Protein AF-A0A2E1X107-F1 (afdb_monomer)

Radius of gyration: 30.98 Å; Cα contacts (8 Å, |Δi|>4): 30; chains: 1; bounding box: 81×32×70 Å

Mean predicted aligned error: 21.13 Å

Sequence (113 aa):
MTQYQRNKKIGVELRTLLALILIANLCGCNLPQREDLAPATIEETLDVLSEEVVFIDKGARATPHLTPRGRYSDKFPDTVLTDHLGRKHRFYSDLVKDRIVAIQFFYTTCSGI

pLDDT: mean 70.32, std 19.81, range [35.53, 98.44]

Secondary structure (DSSP, 8-state):
--HHHHHHHHHHHHHHHHHHHHHHHHH------------------------------TT------SS-S--GGGS---PEEE-TTS-EEEIIIIIITTS--------SS----

Foldseek 3Di:
DPPVVVVVVVVVVVVVVVVVVVCCVVVVDPDPDDDDDDDDDDPDDDPPDDDDPPPPPPVPPPDPDPDPPPDPVNDDAQDWDADPVRDTHGPPPGPNPPDDDDDDDDDPDDPDD

Solvent-accessible surface area (backbone atoms only — not comparable to full-atom values): 7968 Å² total; per-residue (Å²): 133,67,66,65,58,51,56,52,49,53,55,49,53,54,51,51,52,54,49,52,52,51,48,56,65,72,61,65,68,68,77,80,81,73,91,75,82,84,81,79,90,72,90,77,79,84,76,87,74,84,75,82,76,80,79,75,61,85,80,73,63,74,77,76,74,92,59,88,64,77,52,74,87,79,50,80,65,69,47,78,42,70,50,100,85,69,49,78,44,38,45,26,76,72,68,40,59,98,52,92,78,87,88,84,90,83,74,100,69,83,84,76,132

Structure (mmCIF, N/CA/C/O backbone):
data_AF-A0A2E1X107-F1
#
_entry.id   AF-A0A2E1X107-F1
#
loop_
_atom_site.group_PDB
_atom_site.id
_atom_site.type_symbol
_atom_site.label_atom_id
_atom_site.label_alt_id
_atom_site.label_comp_id
_atom_site.label_asym_id
_atom_site.label_entity_id
_atom_site.label_seq_id
_atom_site.pdbx_PDB_ins_code
_atom_site.Cartn_x
_atom_site.Cartn_y
_atom_site.Cartn_z
_atom_site.occupancy
_atom_site.B_iso_or_equiv
_atom_site.auth_seq_id
_atom_site.auth_comp_id
_atom_site.auth_asym_id
_atom_site.auth_atom_id
_atom_site.pdbx_PDB_model_num
ATOM 1 N N . MET A 1 1 ? 52.329 -10.874 34.979 1.00 52.78 1 MET A N 1
ATOM 2 C CA . MET A 1 1 ? 52.687 -9.705 34.133 1.00 52.78 1 MET A CA 1
ATOM 3 C C . MET A 1 1 ? 51.930 -9.626 32.789 1.00 52.78 1 MET A C 1
ATOM 5 O O . MET A 1 1 ? 52.303 -8.833 31.938 1.00 52.78 1 MET A O 1
ATOM 9 N N . THR A 1 2 ? 50.837 -10.372 32.574 1.00 55.94 2 THR A N 1
ATOM 10 C CA . THR A 1 2 ? 50.151 -10.483 31.260 1.00 55.94 2 THR A CA 1
ATOM 11 C C . THR A 1 2 ? 48.825 -9.707 31.141 1.00 55.94 2 THR A C 1
ATOM 13 O O . THR A 1 2 ? 48.387 -9.430 30.029 1.00 55.94 2 THR A O 1
ATOM 16 N N . GLN A 1 3 ? 48.203 -9.295 32.255 1.00 54.94 3 GLN A N 1
ATOM 17 C CA . GLN A 1 3 ? 46.949 -8.511 32.277 1.00 54.94 3 GLN A CA 1
ATOM 18 C C . GLN A 1 3 ? 47.155 -7.028 31.896 1.00 54.94 3 GLN A C 1
ATOM 20 O O . GLN A 1 3 ? 46.373 -6.465 31.133 1.00 54.94 3 GLN A O 1
ATOM 25 N N . TYR A 1 4 ? 48.250 -6.401 32.349 1.00 53.16 4 TYR A N 1
ATOM 26 C CA . TYR A 1 4 ? 48.545 -4.986 32.067 1.00 53.16 4 TYR A CA 1
ATOM 27 C C . TYR A 1 4 ? 48.778 -4.718 30.572 1.00 53.16 4 TYR A C 1
ATOM 29 O O . TYR A 1 4 ? 48.288 -3.733 30.026 1.00 53.16 4 TYR A O 1
ATOM 37 N N . GLN A 1 5 ? 49.456 -5.644 29.885 1.00 54.50 5 GLN A N 1
ATOM 38 C CA . GLN A 1 5 ? 49.697 -5.547 28.443 1.00 54.50 5 GLN A CA 1
ATOM 39 C C . GLN A 1 5 ? 48.403 -5.677 27.628 1.00 54.50 5 GLN A C 1
ATOM 41 O O . GLN A 1 5 ? 48.278 -5.054 26.579 1.00 54.50 5 GLN A O 1
ATOM 46 N N . ARG A 1 6 ? 47.411 -6.429 28.126 1.00 55.72 6 ARG A N 1
ATOM 47 C CA . ARG A 1 6 ? 46.113 -6.607 27.462 1.00 55.72 6 ARG A CA 1
ATOM 48 C C . ARG A 1 6 ? 45.257 -5.338 27.552 1.00 55.72 6 ARG A C 1
ATOM 50 O O . ARG A 1 6 ? 44.766 -4.878 26.527 1.00 55.72 6 ARG A O 1
ATOM 57 N N . ASN A 1 7 ? 45.176 -4.712 28.730 1.00 54.81 7 ASN A N 1
ATOM 58 C CA . ASN A 1 7 ? 44.459 -3.439 28.911 1.00 54.81 7 ASN A CA 1
ATOM 59 C C . ASN A 1 7 ? 45.148 -2.266 28.202 1.00 54.81 7 ASN A C 1
ATOM 61 O O . ASN A 1 7 ? 44.474 -1.415 27.625 1.00 54.81 7 ASN A O 1
ATOM 65 N N . LYS A 1 8 ? 46.487 -2.250 28.171 1.00 58.25 8 LYS A N 1
ATOM 66 C CA . LYS A 1 8 ? 47.246 -1.267 27.387 1.00 58.25 8 LYS A CA 1
ATOM 67 C C . LYS A 1 8 ? 46.986 -1.428 25.885 1.00 58.25 8 LYS A C 1
ATOM 69 O O . LYS A 1 8 ? 46.782 -0.429 25.206 1.00 58.25 8 LYS A O 1
ATOM 74 N N . LYS A 1 9 ? 46.925 -2.668 25.382 1.00 59.44 9 LYS A N 1
ATOM 75 C CA . LYS A 1 9 ? 46.620 -2.965 23.973 1.00 59.44 9 LYS A CA 1
ATOM 76 C C . LYS A 1 9 ? 45.195 -2.543 23.593 1.00 59.44 9 LYS A C 1
ATOM 78 O O . LYS A 1 9 ? 45.028 -1.865 22.592 1.00 59.44 9 LYS A O 1
ATOM 83 N N . ILE A 1 10 ? 44.199 -2.821 24.438 1.00 66.06 10 ILE A N 1
ATOM 84 C CA . ILE A 1 10 ? 42.798 -2.402 24.220 1.00 66.06 10 ILE A CA 1
ATOM 85 C C . ILE A 1 10 ? 42.658 -0.870 24.233 1.00 66.06 10 ILE A C 1
ATOM 87 O O . ILE A 1 10 ? 41.948 -0.306 23.404 1.00 66.06 10 ILE A O 1
ATOM 91 N N . GLY A 1 11 ? 43.374 -0.178 25.127 1.00 67.50 11 GLY A N 1
ATOM 92 C CA . GLY A 1 11 ? 43.379 1.287 25.169 1.00 67.50 11 GLY A CA 1
ATOM 93 C C . GLY A 1 11 ? 44.037 1.943 23.947 1.00 67.50 11 GLY A C 1
ATOM 94 O O . GLY A 1 11 ? 43.622 3.029 23.545 1.00 67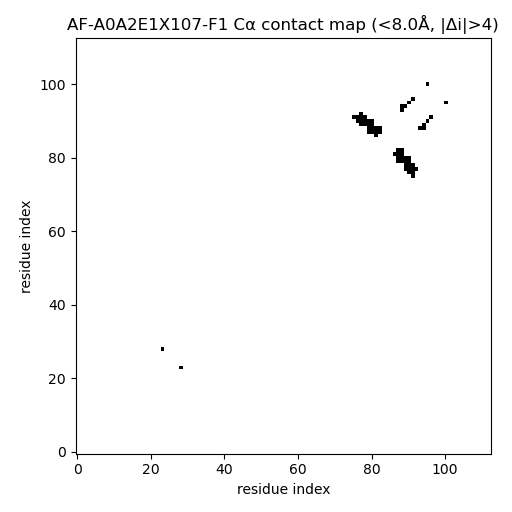.50 11 GLY A O 1
ATOM 95 N N . VAL A 1 12 ? 45.038 1.296 23.341 1.00 73.38 12 VAL A N 1
ATOM 96 C CA . VAL A 1 12 ? 45.702 1.769 22.111 1.00 73.38 12 VAL A CA 1
ATOM 97 C C . VAL A 1 12 ? 44.831 1.516 20.877 1.00 73.38 12 VAL A C 1
ATOM 99 O O . VAL A 1 12 ? 44.681 2.418 20.055 1.00 73.38 12 VAL A O 1
ATOM 102 N N . GLU A 1 13 ? 44.196 0.347 20.783 1.00 74.31 13 GLU A N 1
ATOM 103 C CA . GLU A 1 13 ? 43.239 0.006 19.715 1.00 74.31 13 GLU A CA 1
ATOM 104 C C . GLU A 1 13 ? 42.022 0.948 19.721 1.00 74.31 13 GLU A C 1
ATOM 106 O O . GLU A 1 13 ? 41.613 1.465 18.686 1.00 74.31 13 GLU A O 1
ATOM 111 N N . LEU A 1 14 ? 41.484 1.276 20.902 1.00 81.19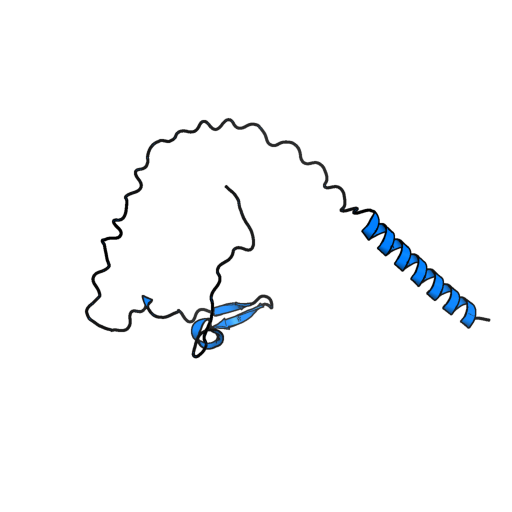 14 LEU A N 1
ATOM 112 C CA . LEU A 1 14 ? 40.335 2.179 21.006 1.00 81.19 14 LEU A CA 1
ATOM 113 C C . LEU A 1 14 ? 40.682 3.623 20.601 1.00 81.19 14 LEU A C 1
ATOM 115 O O . LEU A 1 14 ? 39.883 4.293 19.951 1.00 81.19 14 LEU A O 1
ATOM 119 N N . ARG A 1 15 ? 41.882 4.104 20.954 1.00 82.44 15 ARG A N 1
ATOM 120 C CA . ARG A 1 15 ? 42.354 5.449 20.576 1.00 82.44 15 ARG A CA 1
ATOM 121 C C . ARG A 1 15 ? 42.688 5.556 19.089 1.00 82.44 15 ARG A C 1
ATOM 123 O O . ARG A 1 15 ? 42.410 6.590 18.490 1.00 82.44 15 ARG A O 1
ATOM 130 N N . THR A 1 16 ? 43.257 4.506 18.499 1.00 82.19 16 THR A N 1
ATOM 131 C CA . THR A 1 16 ? 43.557 4.458 17.058 1.00 82.19 16 THR A CA 1
ATOM 132 C C . THR A 1 16 ? 42.282 4.390 16.217 1.00 82.19 16 THR A C 1
ATOM 134 O O . THR A 1 16 ? 42.166 5.147 15.256 1.00 82.19 16 THR A O 1
ATOM 137 N N . LEU A 1 17 ? 41.281 3.601 16.625 1.00 82.38 17 LEU A N 1
ATOM 138 C CA . LEU A 1 17 ? 39.956 3.585 15.988 1.00 82.38 17 LEU A CA 1
ATOM 139 C C . LEU A 1 17 ? 39.244 4.941 16.069 1.00 82.38 17 LEU A C 1
ATOM 141 O O . LEU A 1 17 ? 38.750 5.433 15.056 1.00 82.38 17 LEU A O 1
ATOM 145 N N . LEU A 1 18 ? 39.230 5.577 17.247 1.00 83.56 18 LEU A N 1
ATOM 146 C CA . LEU A 1 18 ? 38.643 6.913 17.419 1.00 83.56 18 LEU A CA 1
ATOM 147 C C . LEU A 1 18 ? 39.330 7.964 16.537 1.00 83.56 18 LEU A C 1
ATOM 149 O O . LEU A 1 18 ? 38.647 8.784 15.927 1.00 83.56 18 LEU A O 1
ATOM 153 N N . ALA A 1 19 ? 40.661 7.918 16.428 1.00 84.69 19 ALA A N 1
ATOM 154 C CA . ALA A 1 19 ? 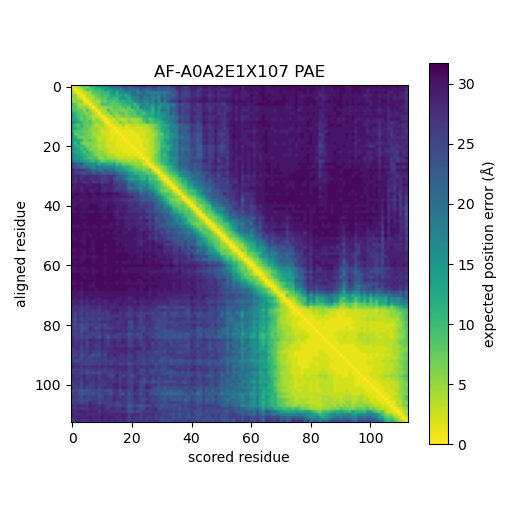41.414 8.822 15.563 1.00 84.69 19 ALA A CA 1
ATOM 155 C C . ALA A 1 19 ? 41.099 8.599 14.073 1.00 84.69 19 ALA A C 1
ATOM 157 O O . ALA A 1 19 ? 40.892 9.569 13.349 1.00 84.69 19 ALA A O 1
ATOM 158 N N . LEU A 1 20 ? 40.997 7.344 13.618 1.00 80.44 20 LEU A N 1
ATOM 159 C CA . LEU A 1 20 ? 40.638 7.019 12.231 1.00 80.44 20 LEU A CA 1
ATOM 160 C C . LEU A 1 20 ? 39.228 7.498 11.864 1.00 80.44 20 LEU A C 1
ATOM 162 O O . LEU A 1 20 ? 39.037 8.071 10.793 1.00 80.44 20 LEU A O 1
ATOM 166 N N . ILE A 1 21 ? 38.255 7.323 12.763 1.00 81.12 21 ILE A N 1
ATOM 167 C CA . ILE A 1 21 ? 36.881 7.805 12.560 1.00 81.12 21 ILE A CA 1
ATOM 168 C C . ILE A 1 21 ? 36.859 9.337 12.478 1.00 81.12 21 ILE A C 1
ATOM 170 O O . ILE A 1 21 ? 36.210 9.895 11.595 1.00 81.12 21 ILE A O 1
ATOM 174 N N . LEU A 1 22 ? 37.592 10.031 13.355 1.00 79.50 22 LEU A N 1
ATOM 175 C CA . LEU A 1 22 ? 37.716 11.492 13.312 1.00 79.50 22 LEU A CA 1
ATOM 176 C C . LEU A 1 22 ? 38.342 11.978 11.999 1.00 79.50 22 LEU A C 1
ATOM 178 O O . LEU A 1 22 ? 37.824 12.914 11.397 1.00 79.50 22 LEU A O 1
ATOM 182 N N . ILE A 1 23 ? 39.402 11.320 11.521 1.00 79.69 23 ILE A N 1
ATOM 183 C CA . ILE A 1 23 ? 40.051 11.657 10.247 1.00 79.69 23 ILE A CA 1
ATOM 184 C C . ILE A 1 23 ? 39.097 11.428 9.069 1.00 79.69 23 ILE A C 1
ATOM 186 O O . ILE A 1 23 ? 38.996 12.296 8.209 1.00 79.69 23 ILE A O 1
ATOM 190 N N . ALA A 1 24 ? 38.347 10.323 9.042 1.00 73.00 24 ALA A N 1
ATOM 191 C CA . ALA A 1 24 ? 37.377 10.055 7.978 1.00 73.00 24 ALA A CA 1
ATOM 192 C C . ALA A 1 24 ? 36.263 11.119 7.915 1.00 73.00 24 ALA A C 1
ATOM 194 O O . ALA A 1 24 ? 35.873 11.536 6.826 1.00 73.00 24 ALA A O 1
ATOM 195 N N . ASN A 1 25 ? 35.797 11.601 9.073 1.00 69.25 25 ASN A N 1
ATOM 196 C CA . ASN A 1 25 ? 34.760 12.634 9.148 1.00 69.25 25 ASN A CA 1
ATOM 197 C C . ASN A 1 25 ? 35.289 14.049 8.847 1.00 69.25 25 ASN A C 1
ATOM 199 O O . ASN A 1 25 ? 34.579 14.838 8.233 1.00 69.25 25 ASN A O 1
ATOM 203 N N . LEU A 1 26 ? 36.525 14.378 9.244 1.00 70.06 26 LEU A N 1
ATOM 204 C CA . LEU A 1 26 ? 37.138 15.694 9.000 1.00 70.06 26 LEU A CA 1
ATOM 205 C C . LEU A 1 26 ? 37.718 15.837 7.584 1.00 70.06 26 LEU A C 1
ATOM 207 O O . LEU A 1 26 ? 37.732 16.938 7.045 1.00 70.06 26 LEU A O 1
ATOM 211 N N . CYS A 1 27 ? 38.184 14.742 6.976 1.00 56.19 27 CYS A N 1
ATOM 212 C CA . CYS A 1 27 ? 38.714 14.736 5.608 1.00 56.19 27 CYS A CA 1
ATOM 213 C C . CYS A 1 27 ? 37.598 14.926 4.573 1.00 56.19 27 CYS A C 1
ATOM 215 O O . CYS A 1 27 ? 37.887 15.343 3.460 1.00 56.19 27 CYS A O 1
ATOM 217 N N . GLY A 1 28 ? 36.332 14.611 4.897 1.00 58.34 28 GLY A N 1
ATOM 218 C CA . GLY A 1 28 ? 35.238 14.656 3.915 1.00 58.34 28 GLY A CA 1
ATOM 219 C C . GLY A 1 28 ? 35.553 13.850 2.649 1.00 58.34 28 GLY A C 1
ATOM 220 O O . GLY A 1 28 ? 35.006 14.122 1.582 1.00 58.34 28 GLY A O 1
ATOM 221 N N . CYS A 1 29 ? 36.472 12.887 2.763 1.00 49.25 29 CYS A N 1
ATOM 222 C CA . CYS A 1 29 ? 37.063 12.163 1.657 1.00 49.25 29 CYS A CA 1
ATOM 223 C C . CYS A 1 29 ? 36.082 11.078 1.210 1.00 49.25 29 CYS A C 1
ATOM 225 O O . CYS A 1 29 ? 36.277 9.890 1.455 1.00 49.25 29 CYS A O 1
ATOM 227 N N . ASN A 1 30 ? 35.002 11.508 0.554 1.00 57.56 30 ASN A N 1
ATOM 228 C CA . ASN A 1 30 ? 34.397 10.684 -0.475 1.00 57.56 30 ASN A CA 1
ATOM 229 C C . ASN A 1 30 ? 35.474 10.463 -1.535 1.00 57.56 30 ASN A C 1
ATOM 231 O O . ASN A 1 30 ? 36.105 11.406 -2.013 1.00 57.56 30 ASN A O 1
ATOM 235 N N . LEU A 1 31 ? 35.726 9.189 -1.811 1.00 47.44 31 LEU A N 1
ATOM 236 C CA . LEU A 1 31 ? 36.655 8.712 -2.820 1.00 47.44 31 LEU A CA 1
ATOM 237 C C . LEU A 1 31 ? 36.461 9.524 -4.119 1.00 47.44 31 LEU A C 1
ATOM 239 O O . LEU A 1 31 ? 35.320 9.655 -4.566 1.00 47.44 31 LEU A O 1
ATOM 243 N N . PRO A 1 32 ? 37.529 10.093 -4.709 1.00 41.91 32 PRO A N 1
ATOM 244 C CA . PRO A 1 32 ? 37.412 10.925 -5.897 1.00 41.91 32 PRO A CA 1
ATOM 245 C C . PRO A 1 32 ? 36.844 10.081 -7.036 1.00 41.91 32 PRO A C 1
ATOM 247 O O . PRO A 1 32 ? 37.406 9.047 -7.405 1.00 41.91 32 PRO A O 1
ATOM 250 N N . GL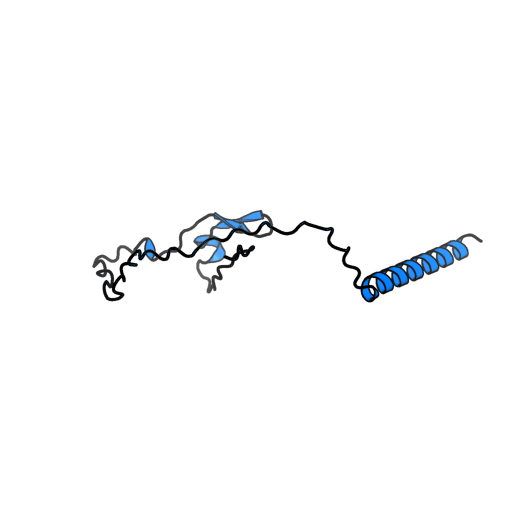N A 1 33 ? 35.692 10.507 -7.549 1.00 42.56 33 GLN A N 1
ATOM 251 C CA . GLN A 1 33 ? 35.038 9.883 -8.684 1.00 42.56 33 GLN A CA 1
ATOM 252 C C . GLN A 1 33 ? 35.957 10.050 -9.896 1.00 42.56 33 GLN A C 1
ATOM 254 O O . GLN A 1 33 ? 36.308 11.158 -10.300 1.00 42.56 33 GLN A O 1
ATOM 259 N N . ARG A 1 34 ? 36.426 8.900 -10.369 1.00 35.97 34 ARG A N 1
ATOM 260 C CA . ARG A 1 34 ? 37.299 8.703 -11.517 1.00 35.97 34 ARG A CA 1
ATOM 261 C C . ARG A 1 34 ? 36.678 9.321 -12.771 1.00 35.97 34 ARG A C 1
ATOM 263 O O . ARG A 1 34 ? 35.463 9.313 -12.922 1.00 35.97 34 ARG A O 1
ATOM 270 N N . GLU A 1 35 ? 37.565 9.845 -13.610 1.00 44.28 35 GLU A N 1
ATOM 271 C CA . GLU A 1 35 ? 37.335 10.393 -14.945 1.00 44.28 35 GLU A CA 1
ATOM 272 C C . GLU A 1 35 ? 36.286 9.611 -15.733 1.00 44.28 35 GLU A C 1
ATOM 274 O O . GLU A 1 35 ? 36.453 8.410 -15.918 1.00 44.28 35 GLU A O 1
ATOM 279 N N . ASP A 1 36 ? 35.292 10.314 -16.271 1.00 35.91 36 ASP A N 1
ATOM 280 C CA . ASP A 1 36 ? 34.635 9.890 -17.498 1.00 35.91 36 ASP A CA 1
ATOM 281 C C . ASP A 1 36 ? 34.561 11.082 -18.455 1.00 35.91 36 ASP A C 1
ATOM 283 O O . ASP A 1 36 ? 34.139 12.190 -18.115 1.00 35.91 36 ASP A O 1
ATOM 287 N N . LEU A 1 37 ? 35.099 10.821 -19.642 1.00 44.34 37 LEU A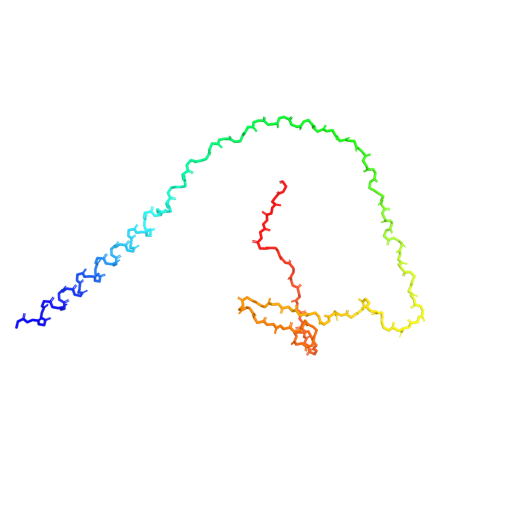 N 1
ATOM 288 C CA . LEU A 1 37 ? 35.242 11.700 -20.789 1.00 44.34 37 LEU A CA 1
ATOM 289 C C . LEU A 1 37 ? 33.917 12.371 -21.178 1.00 44.34 37 LEU A C 1
ATOM 291 O O . LEU A 1 37 ? 32.844 11.776 -21.110 1.00 44.34 37 LEU A O 1
ATOM 295 N N . ALA A 1 38 ? 34.044 13.608 -21.657 1.00 46.44 38 ALA A N 1
ATOM 296 C CA . ALA A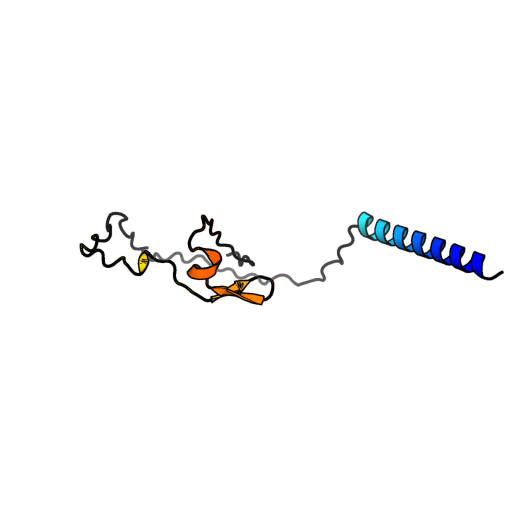 1 38 ? 32.979 14.437 -22.207 1.00 46.44 38 ALA A CA 1
ATOM 297 C C . ALA A 1 38 ? 32.062 13.680 -23.194 1.00 46.44 38 ALA A C 1
ATOM 299 O O . ALA A 1 38 ? 32.569 12.961 -24.062 1.00 46.44 38 ALA A O 1
ATOM 300 N N . PRO A 1 39 ? 30.732 13.882 -23.139 1.00 40.72 39 PRO A N 1
ATOM 301 C CA . PRO A 1 39 ? 29.848 13.397 -24.180 1.00 40.72 39 PRO A CA 1
ATOM 302 C C . PRO A 1 39 ? 29.967 14.298 -25.412 1.00 40.72 39 PRO A C 1
ATOM 304 O O . PRO A 1 39 ? 30.031 15.525 -25.320 1.00 40.72 39 PRO A O 1
ATOM 307 N N . ALA A 1 40 ? 30.035 13.642 -26.566 1.00 40.47 40 ALA A N 1
ATOM 308 C CA . ALA A 1 40 ? 30.089 14.248 -27.881 1.00 40.47 40 ALA A CA 1
ATOM 309 C C . ALA A 1 40 ? 28.943 15.246 -28.097 1.00 40.47 40 ALA A C 1
ATOM 311 O O . ALA A 1 40 ? 27.788 14.985 -27.761 1.00 40.47 40 ALA A O 1
ATOM 312 N N . THR A 1 41 ? 29.289 16.376 -28.702 1.00 35.53 41 THR A N 1
ATOM 313 C CA . THR A 1 41 ? 28.378 17.361 -29.271 1.00 35.53 41 THR A CA 1
ATOM 314 C C . THR A 1 41 ? 27.451 16.670 -30.269 1.00 35.53 41 THR A C 1
ATOM 316 O O . THR A 1 41 ? 27.908 16.182 -31.302 1.00 35.53 41 THR A O 1
ATOM 319 N N . ILE A 1 42 ? 26.156 16.634 -29.973 1.00 50.19 42 ILE A N 1
ATOM 320 C CA . ILE A 1 42 ? 25.115 16.392 -30.970 1.00 50.19 42 ILE A CA 1
ATOM 321 C C . ILE A 1 42 ? 24.294 17.677 -31.010 1.00 50.19 42 ILE A C 1
ATOM 323 O O . ILE A 1 42 ? 23.566 17.998 -30.073 1.00 50.19 42 ILE A O 1
ATOM 327 N N . GLU A 1 43 ? 24.493 18.456 -32.072 1.00 50.16 43 GLU A N 1
ATOM 328 C CA . GLU A 1 43 ? 23.530 19.462 -32.501 1.00 50.16 43 GLU A CA 1
ATOM 329 C C . GLU A 1 43 ? 22.277 18.713 -32.956 1.00 50.16 43 GLU A C 1
ATOM 331 O O . GLU A 1 43 ? 22.270 18.102 -34.022 1.00 50.16 43 GLU A O 1
ATOM 336 N N . GLU A 1 44 ? 21.227 18.727 -32.140 1.00 40.72 44 GLU A N 1
ATOM 337 C CA . GLU A 1 44 ? 19.902 18.289 -32.567 1.00 40.72 44 GLU A CA 1
ATOM 338 C C . GLU A 1 44 ? 19.021 19.530 -32.676 1.00 40.72 44 GLU A C 1
ATOM 340 O O . GLU A 1 44 ? 18.528 20.102 -31.702 1.00 40.72 44 GLU A O 1
ATOM 345 N N . THR A 1 45 ? 18.938 20.020 -33.907 1.00 48.06 45 THR A N 1
ATOM 346 C CA . THR A 1 45 ? 18.050 21.093 -34.332 1.00 48.06 45 THR A CA 1
ATOM 347 C C . THR A 1 45 ? 16.610 20.736 -33.973 1.00 48.06 45 THR A C 1
ATOM 349 O O . THR A 1 45 ? 16.089 19.726 -34.440 1.00 48.06 45 THR A O 1
ATOM 352 N N . LEU A 1 46 ? 15.974 21.580 -33.156 1.00 44.66 46 LEU A N 1
ATOM 353 C CA . LEU A 1 46 ? 14.542 21.540 -32.861 1.00 44.66 46 LEU A CA 1
ATOM 354 C C . LEU A 1 46 ? 13.735 21.606 -34.165 1.00 44.66 46 LEU A C 1
ATOM 356 O O . LEU A 1 46 ? 13.620 22.677 -34.760 1.00 44.66 46 LEU A O 1
ATOM 360 N N . ASP A 1 47 ? 13.121 20.491 -34.549 1.00 38.72 47 ASP A N 1
ATOM 361 C CA . ASP A 1 47 ? 12.072 20.451 -35.566 1.00 38.72 47 ASP A CA 1
ATOM 362 C C . ASP A 1 47 ? 10.724 20.294 -34.847 1.00 38.72 47 ASP A C 1
ATOM 364 O O . ASP A 1 47 ? 10.208 19.202 -34.610 1.00 38.72 47 ASP A O 1
ATOM 368 N N . VAL A 1 48 ? 10.188 21.428 -34.387 1.00 46.69 48 VAL A N 1
ATOM 369 C CA . VAL A 1 48 ? 8.850 21.517 -33.790 1.00 46.69 48 VAL A CA 1
ATOM 370 C C . VAL A 1 48 ? 7.835 21.486 -34.929 1.00 46.69 48 VAL A C 1
ATOM 372 O O . VAL A 1 48 ? 7.320 22.522 -35.347 1.00 46.69 48 VAL A O 1
ATOM 375 N N . LEU A 1 49 ? 7.547 20.288 -35.440 1.00 48.12 49 LEU A N 1
ATOM 376 C CA . LEU A 1 49 ? 6.392 20.064 -36.300 1.00 48.12 49 LEU A CA 1
ATOM 377 C C . LEU A 1 49 ? 5.225 19.548 -35.451 1.00 48.12 49 LEU A C 1
ATOM 379 O O . LEU A 1 49 ? 5.111 18.376 -35.118 1.00 48.12 49 LEU A O 1
ATOM 383 N N . SER A 1 50 ? 4.401 20.514 -35.065 1.00 54.62 50 SER A N 1
ATOM 384 C CA . SER A 1 50 ? 2.969 20.456 -34.777 1.00 54.62 50 SER A CA 1
ATOM 385 C C . SER A 1 50 ? 2.274 19.090 -34.938 1.00 54.62 50 SER A C 1
ATOM 387 O O . SER A 1 50 ? 1.639 18.832 -35.959 1.00 54.62 50 SER A O 1
ATOM 389 N N . GLU A 1 51 ? 2.263 18.272 -33.885 1.00 57.19 51 GLU A N 1
ATOM 390 C CA . GLU A 1 51 ? 1.135 17.371 -33.634 1.00 57.19 51 GLU A CA 1
ATOM 391 C C . GLU A 1 51 ? 0.141 18.104 -32.729 1.00 57.19 51 GLU A C 1
ATOM 393 O O . GLU A 1 51 ? 0.421 18.438 -31.576 1.00 57.19 51 GLU A O 1
ATOM 398 N N . GLU A 1 52 ? -1.019 18.432 -33.289 1.00 54.69 52 GLU A N 1
ATOM 399 C CA . GLU A 1 52 ? -2.140 19.012 -32.565 1.00 54.69 52 GLU A CA 1
ATOM 400 C C . GLU A 1 52 ? -2.595 18.031 -31.477 1.00 54.69 52 GLU A C 1
ATOM 402 O O . GLU A 1 52 ? -3.196 16.990 -31.746 1.00 54.69 52 GLU A O 1
ATOM 407 N N . VAL A 1 53 ? -2.292 18.352 -30.219 1.00 57.94 53 VAL A N 1
ATOM 408 C CA . VAL A 1 53 ? -2.832 17.617 -29.077 1.00 57.94 53 VAL A CA 1
ATOM 409 C C . VAL A 1 53 ? -4.331 17.887 -29.057 1.00 57.94 53 VAL A C 1
ATOM 411 O O . VAL A 1 53 ? -4.758 19.001 -28.752 1.00 57.94 53 VAL A O 1
ATOM 414 N N . VAL A 1 54 ? -5.136 16.884 -29.411 1.00 52.50 54 VAL A N 1
ATOM 415 C CA . VAL A 1 54 ? -6.598 16.975 -29.346 1.00 52.50 54 VAL A CA 1
ATOM 416 C C . VAL A 1 54 ? -6.976 17.329 -27.910 1.00 52.50 54 VAL A C 1
ATOM 418 O O . VAL A 1 54 ? -6.866 16.508 -26.997 1.00 52.50 54 VAL A O 1
ATOM 421 N N . PHE A 1 55 ? -7.398 18.576 -27.703 1.00 49.25 55 PHE A N 1
ATOM 422 C CA . PHE A 1 55 ? -7.934 19.038 -26.434 1.00 49.25 55 PHE A CA 1
ATOM 423 C C . PHE A 1 55 ? -9.201 18.233 -26.149 1.00 49.25 55 PHE A C 1
ATOM 425 O O . PHE A 1 55 ? -10.269 18.511 -26.691 1.00 49.25 55 PHE A O 1
ATOM 432 N N . ILE A 1 56 ? -9.083 17.210 -25.302 1.00 61.50 56 ILE A N 1
ATOM 433 C CA . ILE A 1 56 ? -10.250 16.533 -24.748 1.00 61.50 56 ILE A CA 1
ATOM 434 C C . ILE A 1 56 ? -10.984 17.570 -23.900 1.00 61.50 56 ILE A C 1
ATOM 436 O O . ILE A 1 56 ? -10.525 17.944 -22.817 1.00 61.50 56 ILE A O 1
ATOM 440 N N . ASP A 1 57 ? -12.113 18.056 -24.420 1.00 59.16 57 ASP A N 1
ATOM 441 C CA . ASP A 1 57 ? -13.024 18.916 -23.682 1.00 59.16 57 ASP A CA 1
ATOM 442 C C . ASP A 1 57 ? -13.385 18.226 -22.361 1.00 59.16 57 ASP A C 1
ATOM 444 O O . ASP A 1 57 ? -13.982 17.145 -22.317 1.00 59.16 57 ASP A O 1
ATOM 448 N N . LYS A 1 58 ? -13.016 18.871 -21.254 1.00 61.69 58 LYS A N 1
ATOM 449 C CA . LYS A 1 58 ? -13.307 18.415 -19.888 1.00 61.69 58 LYS A CA 1
ATOM 450 C C . LYS A 1 58 ? -14.826 18.360 -19.619 1.00 61.69 58 LYS A C 1
ATOM 452 O O . LYS A 1 58 ? -15.242 17.862 -18.572 1.00 61.69 58 LYS A O 1
ATOM 457 N N . GLY A 1 59 ? -15.639 18.858 -20.559 1.00 56.91 59 GLY A N 1
ATOM 458 C CA . GLY A 1 59 ? -17.094 18.756 -20.631 1.00 56.91 59 GLY A CA 1
ATOM 459 C C . GLY A 1 59 ? -17.653 17.411 -21.114 1.00 56.91 59 GLY A C 1
ATOM 460 O O . GLY A 1 59 ? -18.841 17.166 -20.893 1.00 56.91 59 GLY A O 1
ATOM 461 N N . ALA A 1 60 ? -16.837 16.485 -21.642 1.00 52.19 60 ALA A N 1
ATOM 462 C CA . ALA A 1 60 ? -17.237 15.093 -21.899 1.00 52.19 60 ALA A CA 1
ATOM 463 C C . ALA A 1 60 ? -17.337 14.292 -20.583 1.00 52.19 60 ALA A C 1
ATOM 465 O O . ALA A 1 60 ? -16.664 13.288 -20.343 1.00 52.19 60 ALA A O 1
ATOM 466 N N . ARG A 1 61 ? -18.181 14.781 -19.674 1.00 54.34 61 ARG A N 1
ATOM 467 C CA . ARG A 1 61 ? -18.535 14.141 -18.417 1.00 54.34 61 ARG A CA 1
ATOM 468 C C . ARG A 1 61 ? -19.229 12.833 -18.770 1.00 54.34 61 ARG A C 1
ATOM 470 O O . ARG A 1 61 ? -20.360 12.847 -19.247 1.00 54.34 61 ARG A O 1
ATOM 477 N N . ALA A 1 62 ? -18.524 11.723 -18.560 1.00 57.12 62 ALA A N 1
ATOM 478 C CA . ALA A 1 62 ? -19.030 10.369 -18.737 1.00 57.12 62 ALA A CA 1
ATOM 479 C C . ALA A 1 62 ? -20.502 10.286 -18.306 1.00 57.12 62 ALA A C 1
ATOM 481 O O . ALA A 1 62 ? -20.816 10.544 -17.139 1.00 57.12 62 ALA A O 1
ATOM 482 N N . THR A 1 63 ? -21.398 9.952 -19.240 1.00 62.03 63 THR A N 1
ATOM 483 C CA . THR A 1 63 ? -22.811 9.705 -18.940 1.00 62.03 63 THR A CA 1
ATOM 484 C C . THR A 1 63 ? -22.878 8.740 -17.761 1.00 62.03 63 THR A C 1
ATOM 486 O O . THR A 1 63 ? -22.333 7.630 -17.854 1.00 62.03 63 THR A O 1
ATOM 489 N N . PRO A 1 64 ? -23.465 9.134 -16.618 1.00 56.84 64 PRO A N 1
ATOM 490 C CA . PRO A 1 64 ? -23.508 8.257 -15.473 1.00 56.84 64 PRO A CA 1
ATOM 491 C C . PRO A 1 64 ? -24.386 7.057 -15.833 1.00 56.84 64 PRO A C 1
ATOM 493 O O . PRO A 1 64 ? -25.587 7.192 -16.022 1.00 56.84 64 PRO A O 1
ATOM 496 N N . HIS A 1 65 ? -23.767 5.884 -15.976 1.00 58.34 65 HIS A N 1
ATOM 497 C CA . HIS A 1 65 ? -24.460 4.621 -16.194 1.00 58.34 65 HIS A CA 1
ATOM 498 C C . HIS A 1 65 ? -25.567 4.463 -15.138 1.00 58.34 65 HIS A C 1
ATOM 500 O O . HIS A 1 65 ? -25.276 4.365 -13.946 1.00 58.34 65 HIS A O 1
ATOM 506 N N . LEU A 1 66 ? -26.827 4.459 -15.585 1.00 62.75 66 LEU A N 1
ATOM 507 C CA . LEU A 1 66 ? -28.051 4.493 -14.766 1.00 62.75 66 LEU A CA 1
ATOM 508 C C . LEU A 1 66 ? -28.344 3.177 -14.021 1.00 62.75 66 LEU A C 1
ATOM 510 O O . LEU A 1 66 ? -29.402 3.015 -13.423 1.00 62.75 66 LEU A O 1
ATOM 514 N N . THR A 1 67 ? -27.409 2.227 -14.036 1.00 61.06 67 THR A N 1
ATOM 515 C CA . THR A 1 67 ? -27.525 0.967 -13.299 1.00 61.06 67 THR A CA 1
ATOM 516 C C . THR A 1 67 ? -26.408 0.900 -12.262 1.00 61.06 67 THR A C 1
ATOM 518 O O . THR A 1 67 ? -25.250 0.711 -12.652 1.00 61.06 67 THR A O 1
ATOM 521 N N . PRO A 1 68 ? -26.699 0.998 -10.954 1.00 57.84 68 PRO A N 1
ATOM 522 C CA . PRO A 1 68 ? -25.702 0.829 -9.910 1.00 57.84 68 PRO A CA 1
ATOM 523 C C . PRO A 1 68 ? -25.416 -0.667 -9.719 1.00 57.84 68 PRO A C 1
ATOM 525 O O . PRO A 1 68 ? -25.629 -1.239 -8.656 1.00 57.84 68 PRO A O 1
ATOM 528 N N . ARG A 1 69 ? -24.905 -1.338 -10.755 1.00 59.59 69 ARG A N 1
ATOM 529 C CA . ARG A 1 69 ? -23.971 -2.433 -10.506 1.00 59.59 69 ARG A CA 1
ATOM 530 C C . ARG A 1 69 ? -22.685 -1.712 -10.171 1.00 59.59 69 ARG A C 1
ATOM 532 O O . ARG A 1 69 ? -22.096 -1.153 -11.091 1.00 59.59 69 ARG A O 1
ATOM 539 N N . GLY A 1 70 ? -22.372 -1.594 -8.873 1.00 59.25 70 GLY A N 1
ATOM 540 C CA . GLY A 1 70 ? -21.229 -0.814 -8.383 1.00 59.25 70 GLY A CA 1
ATOM 541 C C . GLY A 1 70 ? -20.066 -1.009 -9.340 1.00 59.25 70 GLY A C 1
ATOM 542 O O . GLY A 1 70 ? -19.692 -2.160 -9.595 1.00 59.25 70 GLY A O 1
ATOM 543 N N . ARG A 1 71 ? -19.648 0.071 -10.011 1.00 61.66 71 ARG A N 1
ATOM 544 C CA . ARG A 1 71 ? -18.816 -0.088 -11.198 1.00 61.66 71 ARG A CA 1
ATOM 545 C C . ARG A 1 71 ? -17.541 -0.769 -10.739 1.00 61.66 71 ARG A C 1
ATOM 547 O O . ARG A 1 71 ? -17.030 -0.468 -9.664 1.00 61.66 71 ARG A O 1
ATOM 554 N N . TYR A 1 72 ? -17.017 -1.689 -11.540 1.00 61.09 72 TYR A N 1
ATOM 555 C CA . TYR A 1 72 ? -15.723 -2.294 -11.229 1.00 61.09 72 TYR A CA 1
ATOM 556 C C . TYR A 1 72 ? -14.638 -1.211 -11.044 1.00 61.09 72 TYR A C 1
ATOM 558 O O . TYR A 1 72 ? -13.757 -1.368 -10.210 1.00 61.09 72 TYR A O 1
ATOM 566 N N . SER A 1 73 ? -14.785 -0.065 -11.729 1.00 68.25 73 SER A N 1
ATOM 567 C CA . SER A 1 73 ? -13.958 1.139 -11.563 1.00 68.25 73 SER A CA 1
ATOM 568 C C . SER A 1 73 ? -14.004 1.776 -10.174 1.00 68.25 73 SER A C 1
ATOM 570 O O . SER A 1 73 ? -13.088 2.508 -9.820 1.00 68.25 73 SER A O 1
ATOM 572 N N . ASP A 1 74 ? -15.060 1.533 -9.400 1.00 75.31 74 ASP A N 1
ATOM 573 C CA . ASP A 1 74 ? -15.277 2.175 -8.102 1.00 75.31 74 ASP A CA 1
ATOM 574 C C . ASP A 1 74 ? -14.650 1.358 -6.959 1.00 75.31 74 ASP A C 1
ATOM 576 O O . ASP A 1 74 ? -14.696 1.768 -5.798 1.00 75.31 74 ASP A O 1
ATOM 580 N N . LYS A 1 75 ? -14.080 0.183 -7.264 1.00 81.94 75 LYS A N 1
ATOM 581 C CA . LYS A 1 75 ? -13.451 -0.704 -6.283 1.00 81.94 75 LYS A CA 1
ATOM 582 C C . LYS A 1 75 ? -11.957 -0.812 -6.536 1.00 81.94 75 LYS A C 1
ATOM 584 O O . LYS A 1 75 ? -11.517 -1.062 -7.654 1.00 81.94 75 LYS A O 1
ATOM 589 N N . PHE A 1 76 ? -11.178 -0.701 -5.465 1.00 90.50 76 PHE A N 1
ATOM 590 C CA . PHE A 1 76 ? -9.766 -1.050 -5.523 1.00 90.50 76 PHE A CA 1
ATOM 591 C C . PHE A 1 76 ? -9.600 -2.553 -5.812 1.00 90.50 76 PHE A C 1
ATOM 593 O O . PHE A 1 76 ? -10.317 -3.367 -5.222 1.00 90.50 76 PHE A O 1
ATOM 600 N N . PRO A 1 77 ? -8.671 -2.940 -6.705 1.00 91.94 77 PRO A N 1
ATOM 601 C CA . PRO A 1 77 ? -8.408 -4.342 -7.002 1.00 91.94 77 PRO A CA 1
ATOM 602 C C . PRO A 1 77 ? -7.669 -5.013 -5.842 1.00 91.94 77 PRO A C 1
ATOM 604 O O . PRO A 1 77 ? -6.811 -4.403 -5.211 1.00 91.94 77 PRO A O 1
ATOM 607 N N . ASP A 1 78 ? -7.914 -6.301 -5.608 1.00 95.38 78 ASP A N 1
ATOM 608 C CA . ASP A 1 78 ? -7.198 -7.053 -4.569 1.00 95.38 78 ASP A CA 1
ATOM 609 C C . ASP A 1 78 ? -5.904 -7.699 -5.097 1.00 95.38 78 ASP A C 1
ATOM 611 O O . ASP A 1 78 ? -5.718 -8.918 -5.061 1.00 95.38 78 ASP A O 1
ATOM 615 N N . THR A 1 79 ? -5.027 -6.865 -5.664 1.00 95.69 79 THR A N 1
ATOM 616 C CA . THR A 1 79 ? -3.754 -7.305 -6.258 1.00 95.69 79 THR A CA 1
ATOM 617 C C . THR A 1 79 ? -2.703 -7.624 -5.193 1.00 95.69 79 THR A C 1
ATOM 619 O O . THR A 1 79 ? -2.692 -7.018 -4.122 1.00 95.69 79 THR A O 1
ATOM 622 N N . VAL A 1 80 ? -1.800 -8.568 -5.473 1.00 97.94 80 VAL A N 1
ATOM 623 C CA . VAL A 1 80 ? -0.721 -8.936 -4.544 1.00 97.94 80 VAL A CA 1
ATOM 624 C C . VAL A 1 80 ? 0.454 -7.974 -4.706 1.00 97.94 80 VAL A C 1
ATOM 626 O O . VAL A 1 80 ? 1.088 -7.921 -5.757 1.00 97.94 80 VAL A O 1
ATOM 629 N N . LEU A 1 81 ? 0.774 -7.252 -3.638 1.00 96.12 81 LEU A N 1
ATOM 630 C CA . LEU A 1 81 ? 1.915 -6.351 -3.529 1.00 96.12 81 LEU A CA 1
ATOM 631 C C . LEU A 1 81 ? 3.063 -7.013 -2.768 1.00 96.12 81 LEU A C 1
ATOM 633 O O . LEU A 1 81 ? 2.875 -7.988 -2.042 1.00 96.12 81 LEU A O 1
ATOM 637 N N . THR A 1 82 ? 4.268 -6.478 -2.952 1.00 97.81 82 THR A N 1
ATOM 638 C CA . THR A 1 82 ? 5.476 -6.910 -2.238 1.00 97.81 82 THR A CA 1
ATOM 639 C C . THR A 1 82 ? 6.024 -5.730 -1.454 1.00 97.81 82 THR A C 1
ATOM 641 O O . THR A 1 82 ? 6.211 -4.662 -2.032 1.00 97.81 82 THR A O 1
ATOM 644 N N . ASP A 1 83 ? 6.242 -5.902 -0.152 1.00 96.44 83 ASP A N 1
ATOM 645 C CA . ASP A 1 83 ? 6.848 -4.857 0.674 1.00 96.44 83 ASP A CA 1
ATOM 646 C C . ASP A 1 83 ? 8.384 -4.847 0.569 1.00 96.44 83 ASP A C 1
ATOM 648 O O . ASP A 1 83 ? 8.998 -5.701 -0.072 1.00 96.44 83 ASP A O 1
ATOM 652 N N . HIS A 1 84 ? 9.019 -3.877 1.230 1.00 94.44 84 HIS A N 1
ATOM 653 C CA . HIS A 1 84 ? 10.478 -3.719 1.262 1.00 94.44 84 HIS A CA 1
ATOM 654 C C . HIS A 1 84 ? 11.229 -4.891 1.926 1.00 94.44 84 HIS A C 1
ATOM 656 O O . HIS A 1 84 ? 12.447 -4.973 1.806 1.00 94.44 84 HIS A O 1
ATOM 662 N N . LEU A 1 85 ? 10.522 -5.794 2.617 1.00 97.88 85 LEU A N 1
ATOM 663 C CA . LEU A 1 85 ? 11.072 -7.017 3.211 1.00 97.88 85 LEU A CA 1
ATOM 664 C C . LEU A 1 85 ? 10.811 -8.252 2.333 1.00 97.88 85 LEU A C 1
ATOM 666 O O . LEU A 1 85 ? 11.111 -9.372 2.742 1.00 97.88 85 LEU A O 1
ATOM 670 N N . GLY A 1 86 ? 10.220 -8.077 1.147 1.00 97.94 86 GLY A N 1
ATOM 671 C CA . GLY A 1 86 ? 9.868 -9.168 0.241 1.00 97.94 86 GLY A CA 1
ATOM 672 C C . GLY A 1 86 ? 8.583 -9.913 0.617 1.00 97.94 86 GLY A C 1
ATOM 673 O O . GLY A 1 86 ? 8.255 -10.920 -0.016 1.00 97.94 86 GLY A O 1
ATOM 674 N N . ARG A 1 87 ? 7.828 -9.448 1.621 1.00 98.31 87 ARG A N 1
ATOM 675 C CA . ARG A 1 87 ? 6.586 -10.107 2.048 1.00 98.31 87 ARG A CA 1
ATOM 676 C C . ARG A 1 87 ? 5.447 -9.755 1.100 1.00 98.31 87 ARG A C 1
ATOM 678 O O . ARG A 1 87 ? 5.345 -8.624 0.625 1.00 98.31 87 ARG A O 1
ATOM 685 N N . LYS A 1 88 ? 4.584 -10.736 0.840 1.00 98.44 88 LYS A N 1
ATOM 686 C CA . LYS A 1 88 ? 3.414 -10.596 -0.031 1.00 98.44 88 LYS A CA 1
ATOM 687 C C . LYS A 1 88 ? 2.195 -10.157 0.778 1.00 98.44 88 LYS A C 1
ATOM 689 O O . LYS A 1 88 ? 1.901 -10.776 1.794 1.00 98.44 88 LYS A O 1
ATOM 694 N N . HIS A 1 89 ? 1.479 -9.148 0.287 1.00 97.81 89 HIS A N 1
ATOM 695 C CA . HIS A 1 89 ? 0.247 -8.616 0.892 1.00 97.81 89 HIS A CA 1
ATOM 696 C C . HIS A 1 89 ? -0.816 -8.410 -0.184 1.00 97.81 89 HIS A C 1
ATOM 698 O O . HIS A 1 89 ? -0.484 -8.006 -1.298 1.00 97.81 89 HIS A O 1
ATOM 704 N N . ARG A 1 90 ? -2.088 -8.648 0.123 1.00 97.69 90 ARG A N 1
ATOM 705 C CA . ARG A 1 90 ? -3.203 -8.317 -0.773 1.00 97.69 90 ARG A CA 1
ATOM 706 C C . ARG A 1 90 ? -3.629 -6.869 -0.561 1.00 97.69 90 ARG A C 1
ATOM 708 O O . ARG A 1 90 ? -3.942 -6.463 0.556 1.00 97.69 90 ARG A O 1
ATOM 715 N N . PHE A 1 91 ? -3.624 -6.081 -1.634 1.00 96.12 91 PHE A N 1
ATOM 716 C CA . PHE A 1 91 ? -3.801 -4.634 -1.556 1.00 96.12 91 PHE A CA 1
ATOM 717 C C . PHE A 1 91 ? -5.109 -4.231 -0.873 1.00 96.12 91 PHE A C 1
ATOM 719 O O . PHE A 1 91 ? -5.085 -3.435 0.061 1.00 96.12 91 PHE A O 1
ATOM 726 N N . TYR A 1 92 ? -6.246 -4.779 -1.300 1.00 95.62 92 TYR A N 1
ATOM 727 C CA . TYR A 1 92 ? -7.531 -4.361 -0.758 1.00 95.62 92 TYR A CA 1
ATOM 728 C C . TYR A 1 92 ? -7.798 -5.024 0.593 1.00 95.62 92 TYR A C 1
ATOM 730 O O . TYR A 1 92 ? -8.027 -4.326 1.579 1.00 95.62 92 TYR A O 1
ATOM 738 N N . SER A 1 93 ? -7.737 -6.354 0.644 1.00 96.56 93 SER A N 1
ATOM 739 C CA . SER A 1 93 ? -8.159 -7.140 1.808 1.00 96.56 93 SER A CA 1
ATOM 740 C C . SER A 1 93 ? -7.293 -6.905 3.048 1.00 96.56 93 SER A C 1
ATOM 742 O O . SER A 1 93 ? -7.841 -6.815 4.147 1.00 96.56 93 SER A O 1
ATOM 744 N N . ASP A 1 94 ? -5.973 -6.767 2.880 1.00 96.62 94 ASP A N 1
ATOM 745 C CA . ASP A 1 94 ? -5.047 -6.683 4.015 1.00 96.62 94 ASP A CA 1
ATOM 746 C C . ASP A 1 94 ? -4.738 -5.227 4.402 1.00 96.62 94 ASP A C 1
ATOM 748 O O . ASP A 1 94 ? -4.623 -4.909 5.591 1.00 96.62 94 ASP A O 1
ATOM 752 N N . LEU A 1 95 ? -4.594 -4.337 3.407 1.00 95.69 95 LEU A N 1
ATOM 753 C CA . LEU A 1 95 ? -4.050 -2.987 3.611 1.00 95.69 95 LEU A CA 1
ATOM 754 C C . LEU A 1 95 ? -5.109 -1.875 3.619 1.00 95.69 95 LEU A C 1
ATOM 756 O O . LEU A 1 95 ? -4.921 -0.890 4.330 1.00 95.69 95 LEU A O 1
ATOM 760 N N . VAL A 1 96 ? -6.200 -2.003 2.852 1.00 95.31 96 VAL A N 1
ATOM 761 C CA . VAL A 1 96 ? -7.172 -0.908 2.631 1.00 95.31 96 VAL A CA 1
ATOM 762 C C . VAL A 1 96 ? -8.494 -1.134 3.362 1.00 95.31 96 VAL A C 1
ATOM 764 O O . VAL A 1 96 ? -9.064 -0.193 3.914 1.00 95.31 96 VAL A O 1
ATOM 767 N N . LYS A 1 97 ? -9.015 -2.363 3.349 1.00 95.31 97 LYS A N 1
ATOM 768 C CA . LYS A 1 97 ? -10.344 -2.677 3.872 1.00 95.31 97 LYS A CA 1
ATOM 769 C C . LYS A 1 97 ? -10.450 -2.299 5.355 1.00 95.31 97 LYS A C 1
ATOM 771 O O . LYS A 1 97 ? -9.571 -2.624 6.1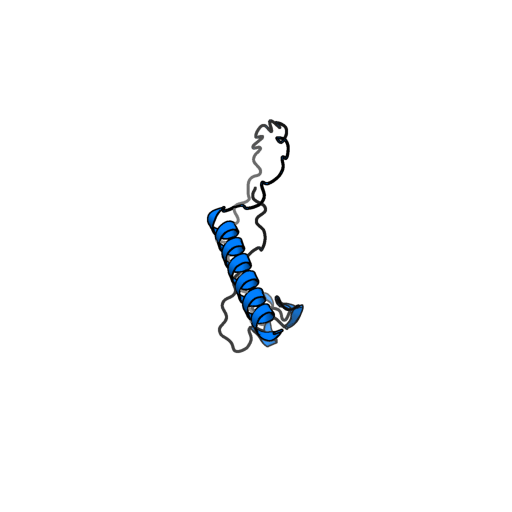49 1.00 95.31 97 LYS A O 1
ATOM 776 N N . ASP A 1 98 ? -11.540 -1.613 5.702 1.00 95.88 98 ASP A N 1
ATOM 777 C CA . ASP A 1 98 ? -11.880 -1.176 7.064 1.00 95.88 98 ASP A CA 1
ATOM 778 C C . ASP A 1 98 ? -10.845 -0.230 7.714 1.00 95.88 98 ASP A C 1
ATOM 780 O O . ASP A 1 98 ? -10.810 -0.067 8.934 1.00 95.88 98 ASP A O 1
ATOM 784 N N . ARG A 1 99 ? -10.001 0.423 6.900 1.00 95.19 99 ARG A N 1
ATOM 785 C CA . ARG A 1 99 ? -8.962 1.363 7.345 1.00 95.19 99 ARG A CA 1
ATOM 786 C C . ARG A 1 99 ? -9.054 2.682 6.582 1.00 95.19 99 ARG A C 1
ATOM 788 O O . ARG A 1 99 ? -9.420 2.720 5.411 1.00 95.19 99 ARG A O 1
ATOM 795 N N . ILE A 1 100 ? -8.668 3.774 7.241 1.00 96.12 100 ILE A N 1
ATOM 796 C CA . ILE A 1 100 ? -8.405 5.052 6.570 1.00 96.12 100 ILE A CA 1
ATOM 797 C C . ILE A 1 100 ? -6.941 5.034 6.130 1.00 96.12 100 ILE A C 1
ATOM 799 O O . ILE A 1 100 ? -6.049 4.904 6.967 1.00 96.12 100 ILE A O 1
ATOM 803 N N . VAL A 1 101 ? -6.697 5.148 4.824 1.00 95.00 101 VAL A N 1
ATOM 804 C CA . VAL A 1 101 ? -5.355 5.061 4.232 1.00 95.00 101 VAL A CA 1
ATOM 805 C C . VAL A 1 101 ? -5.078 6.242 3.309 1.00 95.00 101 VAL A C 1
ATOM 807 O O . VAL A 1 101 ? -5.966 6.711 2.599 1.00 95.00 101 VAL A O 1
ATOM 810 N N . ALA A 1 102 ? -3.827 6.696 3.294 1.00 96.44 102 ALA A N 1
ATOM 811 C CA . ALA A 1 102 ? -3.311 7.627 2.299 1.00 96.44 102 ALA A CA 1
ATOM 812 C C . ALA A 1 102 ? -2.367 6.866 1.360 1.00 96.44 102 ALA A C 1
ATOM 814 O O . ALA A 1 102 ? -1.472 6.160 1.824 1.00 96.44 102 ALA A O 1
ATOM 815 N N . ILE A 1 103 ? -2.572 6.998 0.049 1.00 93.00 103 ILE A N 1
ATOM 816 C CA . ILE A 1 103 ? -1.753 6.334 -0.969 1.00 93.00 103 ILE A CA 1
ATOM 817 C C . ILE A 1 103 ? -0.864 7.389 -1.624 1.00 93.00 103 ILE A C 1
ATOM 819 O O . ILE A 1 103 ? -1.366 8.360 -2.187 1.00 93.00 103 ILE A O 1
ATOM 823 N N . GLN A 1 104 ? 0.451 7.187 -1.556 1.00 93.56 104 GLN A N 1
ATOM 824 C CA . GLN A 1 104 ? 1.442 8.029 -2.219 1.00 93.56 104 GLN A CA 1
ATOM 825 C C . GLN A 1 104 ? 2.128 7.230 -3.326 1.00 93.56 104 GLN A C 1
ATOM 827 O O . GLN A 1 104 ? 2.649 6.144 -3.079 1.00 93.56 104 GLN A O 1
ATOM 832 N N . PHE A 1 105 ? 2.157 7.789 -4.533 1.00 92.44 105 PHE A N 1
ATOM 833 C CA . PHE A 1 105 ? 2.892 7.229 -5.663 1.00 92.44 105 PHE A CA 1
ATOM 834 C C . PHE A 1 105 ? 4.199 7.997 -5.838 1.00 92.44 105 PHE A C 1
ATOM 836 O O . PHE A 1 105 ? 4.184 9.222 -5.951 1.00 92.44 105 PHE A O 1
ATOM 843 N N . PHE A 1 106 ? 5.321 7.283 -5.843 1.00 90.88 106 PHE A N 1
ATOM 844 C CA . PHE A 1 106 ? 6.646 7.850 -6.074 1.00 90.88 106 PHE A CA 1
ATOM 845 C C . PHE A 1 106 ? 7.511 6.866 -6.863 1.00 90.88 106 PHE A C 1
ATOM 847 O O . PHE A 1 106 ? 7.268 5.659 -6.852 1.00 90.88 106 PHE A O 1
ATOM 854 N N . TYR A 1 107 ? 8.528 7.397 -7.534 1.00 91.25 107 TYR A N 1
ATOM 855 C CA . TYR A 1 107 ? 9.524 6.616 -8.257 1.00 91.25 107 TYR A CA 1
ATOM 856 C C . TYR A 1 107 ? 10.820 6.568 -7.447 1.00 91.25 107 TYR A C 1
ATOM 858 O O . TYR A 1 107 ? 11.171 7.533 -6.769 1.00 91.25 107 TYR A O 1
ATOM 866 N N . THR A 1 108 ? 11.530 5.441 -7.494 1.00 90.44 108 THR A N 1
ATOM 867 C CA . THR A 1 108 ? 12.824 5.278 -6.807 1.00 90.44 108 THR A CA 1
ATOM 868 C C . THR A 1 108 ? 13.987 5.879 -7.586 1.00 90.44 108 THR A C 1
ATOM 870 O O . THR A 1 108 ? 15.063 6.082 -7.031 1.00 90.44 108 THR A O 1
ATOM 873 N N . THR A 1 109 ? 13.778 6.155 -8.869 1.00 90.12 109 THR A N 1
ATOM 874 C CA . THR A 1 109 ? 14.753 6.764 -9.763 1.00 90.12 109 THR A CA 1
ATOM 875 C C . THR A 1 109 ? 14.068 7.847 -10.583 1.00 90.12 109 THR A C 1
ATOM 877 O O . THR A 1 109 ? 12.912 7.708 -10.983 1.00 90.12 109 THR A O 1
ATOM 880 N N . CYS A 1 110 ? 14.792 8.932 -10.836 1.00 84.31 110 CYS A N 1
ATOM 881 C CA . CYS A 1 110 ? 14.372 9.964 -11.770 1.00 84.31 110 CYS A CA 1
ATOM 882 C C . CYS A 1 110 ? 15.243 9.839 -13.015 1.00 84.31 110 CYS A C 1
ATOM 884 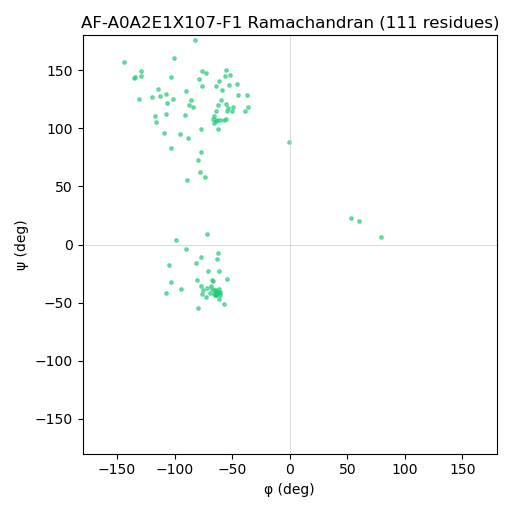O O . CYS A 1 110 ? 16.444 10.099 -12.961 1.00 84.31 110 CYS A O 1
ATOM 886 N N . SER A 1 111 ? 14.642 9.438 -14.128 1.00 78.94 111 SER A N 1
ATOM 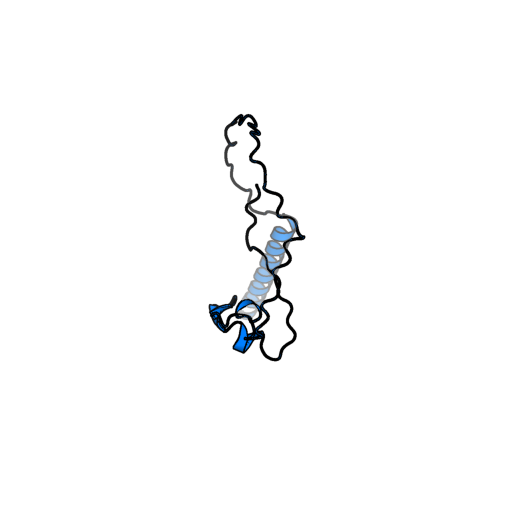887 C CA . SER A 1 111 ? 15.224 9.630 -15.453 1.00 78.94 111 SER A CA 1
ATOM 888 C C . SER A 1 111 ? 14.752 11.006 -15.901 1.00 78.94 111 SER A C 1
ATOM 890 O O . SER A 1 111 ? 13.623 11.141 -16.365 1.00 78.94 111 SER A O 1
ATOM 892 N N . GLY A 1 112 ? 15.536 12.047 -15.615 1.00 78.94 112 GLY A N 1
ATOM 893 C CA . GLY A 1 112 ? 15.244 13.373 -16.158 1.00 78.94 112 GLY A CA 1
ATOM 894 C C . GLY A 1 112 ? 15.150 13.306 -17.683 1.00 78.94 112 GLY A C 1
ATOM 895 O O . GLY A 1 112 ? 15.790 12.445 -18.291 1.00 78.94 112 GLY A O 1
ATOM 896 N N . ILE A 1 113 ? 14.332 14.180 -18.268 1.00 58.44 113 ILE A N 1
ATOM 897 C CA . ILE A 1 113 ? 14.458 14.525 -19.688 1.00 58.44 113 ILE A CA 1
ATOM 898 C C . ILE A 1 113 ? 15.611 15.506 -19.877 1.00 58.44 113 ILE A C 1
ATOM 900 O O . ILE A 1 113 ? 15.837 16.313 -18.942 1.00 58.44 113 ILE A O 1
#